Protein AF-A0A358N958-F1 (afdb_monomer_lite)

Secondary structure (DSSP, 8-state):
-----TTS-----S--SEEEEEE---SSSS---S-EETTEE--TTSEEEEEEPTT----------GGGG--S----

Sequence (76 aa):
MAKSDLDGRFRIKNLPVRKHIFRVWHERLGFLRSVPLGQHSTDPTGRVEITIERGMNQWKTAHLGPDLFLHHTDNA

pLDDT: mean 84.6, std 12.07, range [40.47, 96.94]

Radius of gyration: 13.92 Å; chains: 1; bounding box: 42×25×35 Å

Structure (mmCIF, N/CA/C/O backbone):
data_AF-A0A358N958-F1
#
_entry.id   AF-A0A358N958-F1
#
loop_
_atom_site.group_PDB
_atom_site.id
_atom_site.type_symbol
_atom_site.label_atom_id
_atom_site.label_alt_id
_atom_site.label_comp_id
_atom_site.label_asym_id
_atom_site.label_entity_id
_atom_site.label_seq_id
_atom_site.pdbx_PDB_ins_code
_atom_site.Cartn_x
_atom_site.Cartn_y
_atom_site.Cartn_z
_atom_site.occupancy
_atom_site.B_iso_or_equiv
_atom_site.auth_seq_id
_atom_site.auth_comp_id
_atom_site.auth_asym_id
_atom_site.auth_atom_id
_atom_site.pdbx_PDB_model_num
ATOM 1 N N . MET A 1 1 ? 5.421 -4.609 9.459 1.00 76.44 1 MET A N 1
ATOM 2 C CA . MET A 1 1 ? 5.492 -4.629 7.981 1.00 76.44 1 MET A CA 1
ATOM 3 C C . MET A 1 1 ? 4.496 -5.666 7.485 1.00 76.44 1 MET A C 1
ATOM 5 O O . MET A 1 1 ? 4.384 -6.699 8.130 1.00 76.44 1 MET A O 1
ATOM 9 N N . ALA A 1 2 ? 3.746 -5.381 6.421 1.00 86.56 2 ALA A N 1
ATOM 10 C CA . ALA A 1 2 ? 2.893 -6.367 5.756 1.00 86.56 2 ALA A CA 1
ATOM 11 C C . ALA A 1 2 ? 3.510 -6.695 4.394 1.00 86.56 2 ALA A C 1
ATOM 13 O O . ALA A 1 2 ? 3.984 -5.782 3.720 1.00 86.56 2 ALA A O 1
ATOM 14 N N . LYS A 1 3 ? 3.536 -7.978 4.026 1.00 89.56 3 LYS A N 1
ATOM 15 C CA . LYS A 1 3 ? 4.020 -8.462 2.729 1.00 89.56 3 LYS A CA 1
ATOM 16 C C . LYS A 1 3 ? 2.820 -8.943 1.921 1.00 89.56 3 LYS A C 1
ATOM 18 O O . LYS A 1 3 ? 1.916 -9.551 2.497 1.00 89.56 3 LYS A O 1
ATOM 23 N N . SER A 1 4 ? 2.813 -8.649 0.627 1.00 89.69 4 SER A N 1
ATOM 24 C CA . SER A 1 4 ? 1.827 -9.219 -0.283 1.00 89.69 4 SER A CA 1
ATOM 25 C C . SER A 1 4 ? 2.041 -10.723 -0.461 1.00 89.69 4 SER A C 1
ATOM 27 O O . SER A 1 4 ? 3.177 -11.199 -0.417 1.00 89.69 4 SER A O 1
ATOM 29 N N . ASP A 1 5 ? 0.953 -11.460 -0.651 1.00 92.06 5 ASP A N 1
ATOM 30 C CA . ASP A 1 5 ? 0.980 -12.857 -1.080 1.00 92.06 5 ASP A CA 1
ATOM 31 C C . ASP A 1 5 ? 1.293 -12.989 -2.585 1.00 92.06 5 ASP A C 1
ATOM 33 O O . ASP A 1 5 ? 1.604 -12.004 -3.262 1.00 92.06 5 ASP A O 1
ATOM 37 N N . LEU A 1 6 ? 1.237 -14.222 -3.103 1.00 90.88 6 LEU A N 1
ATOM 38 C CA . LEU A 1 6 ? 1.483 -14.530 -4.518 1.00 90.88 6 LEU A CA 1
ATOM 39 C C . LEU A 1 6 ? 0.498 -13.824 -5.463 1.00 90.88 6 LEU A C 1
ATOM 41 O O . LEU A 1 6 ? 0.858 -13.534 -6.600 1.00 90.88 6 LEU A O 1
ATOM 45 N N . ASP A 1 7 ? -0.702 -13.498 -4.975 1.00 89.12 7 ASP A N 1
ATOM 46 C CA . ASP A 1 7 ? -1.738 -12.783 -5.724 1.00 89.12 7 ASP A CA 1
ATOM 47 C C . ASP A 1 7 ? -1.611 -11.254 -5.569 1.00 89.12 7 ASP A C 1
ATOM 49 O O . ASP A 1 7 ? -2.475 -10.497 -6.019 1.00 89.12 7 ASP A O 1
ATOM 53 N N . GLY A 1 8 ? -0.561 -10.771 -4.894 1.00 88.12 8 GLY A N 1
ATOM 54 C CA . GLY A 1 8 ? -0.330 -9.350 -4.650 1.00 88.12 8 GLY A CA 1
ATOM 55 C C . GLY A 1 8 ? -1.185 -8.754 -3.526 1.00 88.12 8 GLY A C 1
ATOM 56 O O . GLY A 1 8 ? -1.173 -7.535 -3.333 1.00 88.12 8 GLY A O 1
ATOM 57 N N . ARG A 1 9 ? -1.912 -9.570 -2.753 1.00 91.44 9 ARG A N 1
ATOM 58 C CA . ARG A 1 9 ? -2.829 -9.108 -1.702 1.00 91.44 9 ARG A CA 1
ATOM 59 C C . ARG A 1 9 ? -2.134 -9.051 -0.348 1.00 91.44 9 ARG A C 1
ATOM 61 O O . ARG A 1 9 ? -1.344 -9.917 0.006 1.00 91.44 9 ARG A O 1
ATOM 68 N N . PHE A 1 10 ? -2.468 -8.048 0.459 1.00 91.56 10 PHE A N 1
ATOM 69 C CA . PHE A 1 10 ? -2.034 -7.967 1.853 1.00 91.56 10 PHE A CA 1
ATOM 70 C C . PHE A 1 10 ? -3.177 -7.493 2.749 1.00 91.56 10 PHE A C 1
ATOM 72 O O . PHE A 1 10 ? -4.123 -6.841 2.303 1.00 91.56 10 PHE A O 1
ATOM 79 N N . ARG A 1 11 ? -3.080 -7.796 4.046 1.00 92.19 11 ARG A N 1
ATOM 80 C CA . ARG A 1 11 ? -4.023 -7.314 5.059 1.00 92.19 11 ARG A CA 1
ATOM 81 C C . ARG A 1 11 ? -3.280 -6.845 6.299 1.00 92.19 11 ARG A C 1
ATOM 83 O O . ARG A 1 11 ? -2.464 -7.576 6.851 1.00 92.19 11 ARG A O 1
ATOM 90 N N . ILE A 1 12 ? -3.637 -5.658 6.782 1.00 91.31 12 ILE A N 1
ATOM 91 C CA . ILE A 1 12 ? -3.207 -5.149 8.087 1.00 91.31 12 ILE A CA 1
ATOM 92 C C . ILE A 1 12 ? -4.422 -5.185 9.014 1.00 91.31 12 ILE A C 1
ATOM 94 O O . ILE A 1 12 ? -5.459 -4.601 8.706 1.00 91.31 12 ILE A O 1
ATOM 98 N N . LYS A 1 13 ? -4.331 -5.931 10.119 1.00 90.75 13 LYS A N 1
ATOM 99 C CA . LYS A 1 13 ? -5.414 -6.045 11.110 1.00 90.75 13 LYS A CA 1
ATOM 100 C C . LYS A 1 13 ? -5.264 -4.972 12.189 1.00 90.75 13 LYS A C 1
ATOM 102 O O . LYS A 1 13 ? -4.154 -4.520 12.452 1.00 90.75 13 LYS A O 1
ATOM 107 N N . ASN A 1 14 ? -6.379 -4.627 12.834 1.00 91.00 14 ASN A N 1
ATOM 108 C CA . ASN A 1 14 ? -6.433 -3.748 14.011 1.00 91.00 14 ASN A CA 1
ATOM 109 C C . ASN A 1 14 ? -5.774 -2.378 13.793 1.00 91.00 14 ASN A C 1
ATOM 111 O O . ASN A 1 14 ? -5.141 -1.829 14.693 1.00 91.00 14 ASN A O 1
ATOM 115 N N . LEU A 1 15 ? -5.901 -1.836 12.584 1.00 91.94 15 LEU A N 1
ATOM 116 C CA . LEU A 1 15 ? -5.354 -0.531 12.266 1.00 91.94 15 LEU A CA 1
ATOM 117 C C . LEU A 1 15 ? -6.209 0.565 12.939 1.00 91.94 15 LEU A C 1
ATOM 119 O O . LEU A 1 15 ? -7.426 0.575 12.738 1.00 91.94 15 LEU A O 1
ATOM 123 N N . PRO A 1 16 ? -5.621 1.478 13.735 1.00 94.69 16 PRO A N 1
ATOM 124 C CA . PRO A 1 16 ? -6.385 2.533 14.396 1.00 94.69 16 PRO A CA 1
ATOM 125 C C . PRO A 1 16 ? -7.108 3.447 13.402 1.00 94.69 16 PRO A C 1
ATOM 127 O O . PRO A 1 16 ? -6.550 3.779 12.357 1.00 94.69 16 PRO A O 1
ATOM 130 N N . VAL A 1 17 ? -8.304 3.919 13.758 1.00 96.44 17 VAL A N 1
ATOM 131 C CA . VAL A 1 17 ? -9.027 4.943 12.985 1.00 96.44 17 VAL A CA 1
ATOM 132 C C . VAL A 1 17 ? -8.291 6.271 13.133 1.00 96.44 17 VAL A C 1
ATOM 134 O O . VAL A 1 17 ? -8.380 6.911 14.179 1.00 96.44 17 VAL A O 1
ATOM 137 N N . ARG A 1 18 ? -7.505 6.639 12.120 1.00 96.38 18 ARG A N 1
ATOM 138 C CA . ARG A 1 18 ? -6.772 7.907 12.011 1.00 96.38 18 ARG A CA 1
ATOM 139 C C . ARG A 1 18 ? -6.083 8.001 10.652 1.00 96.38 18 ARG A C 1
ATOM 141 O O . ARG A 1 18 ? -6.144 7.088 9.832 1.00 96.38 18 ARG A O 1
ATOM 148 N N . LYS A 1 19 ? -5.369 9.103 10.454 1.00 96.94 19 LYS A N 1
ATOM 149 C CA . LYS A 1 19 ? -4.420 9.289 9.363 1.00 96.94 19 LYS A CA 1
ATOM 150 C C . LYS A 1 19 ? -3.158 8.450 9.587 1.00 96.94 19 LYS A C 1
ATOM 152 O O . LYS A 1 19 ? -2.569 8.487 10.674 1.00 96.94 19 LYS A O 1
ATOM 157 N N . HIS A 1 20 ? -2.746 7.718 8.558 1.00 94.75 20 HIS A N 1
ATOM 158 C CA . HIS A 1 20 ? -1.523 6.917 8.537 1.00 94.75 20 HIS A CA 1
ATOM 159 C C . HIS A 1 20 ? -0.666 7.282 7.335 1.00 94.75 20 HIS A C 1
ATOM 161 O O . HIS A 1 20 ? -1.181 7.594 6.265 1.00 94.75 20 HIS A O 1
ATOM 167 N N . ILE A 1 21 ? 0.648 7.175 7.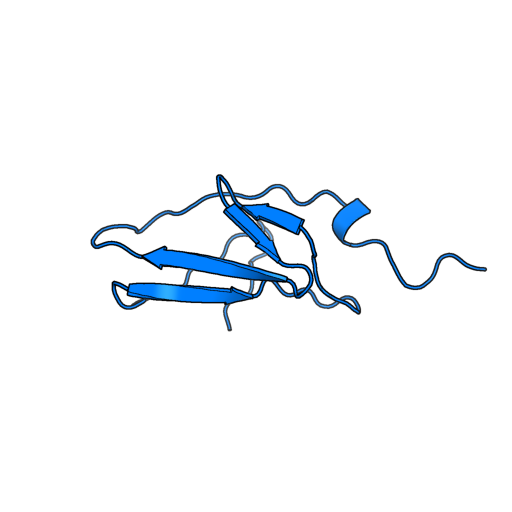513 1.00 95.19 21 ILE A N 1
ATOM 168 C CA . ILE A 1 21 ? 1.610 7.249 6.418 1.00 95.19 21 ILE A CA 1
ATOM 169 C C . ILE A 1 21 ? 2.067 5.825 6.130 1.00 95.19 21 ILE A C 1
ATOM 171 O O . ILE A 1 21 ? 2.689 5.179 6.976 1.00 95.19 21 ILE A O 1
ATOM 175 N N . PHE A 1 22 ? 1.759 5.341 4.934 1.00 92.19 22 PHE A N 1
ATOM 176 C CA . PHE A 1 22 ? 2.240 4.063 4.434 1.00 92.19 22 PHE A CA 1
ATOM 177 C C . PHE A 1 22 ? 3.407 4.285 3.493 1.00 92.19 22 PHE A C 1
ATOM 179 O O . PHE A 1 22 ? 3.489 5.302 2.811 1.00 92.19 22 PHE A O 1
ATOM 186 N N . ARG A 1 23 ? 4.305 3.306 3.436 1.00 91.00 23 ARG A N 1
ATOM 187 C CA . ARG A 1 23 ? 5.375 3.265 2.449 1.00 91.00 23 ARG A CA 1
ATOM 188 C C . ARG A 1 23 ? 5.242 1.993 1.635 1.00 91.00 23 ARG A C 1
ATOM 190 O O . ARG A 1 23 ? 5.233 0.909 2.217 1.00 91.00 23 ARG A O 1
ATOM 197 N N . VAL A 1 24 ? 5.169 2.133 0.318 1.00 86.62 24 VAL A N 1
ATOM 198 C CA . VAL A 1 24 ? 5.235 0.988 -0.592 1.00 86.62 24 VAL A CA 1
ATOM 199 C C . VAL A 1 24 ? 6.706 0.628 -0.780 1.00 86.62 24 VAL A C 1
ATOM 201 O O . VAL A 1 24 ? 7.535 1.488 -1.079 1.00 86.62 24 VAL A O 1
ATOM 204 N N . TRP A 1 25 ? 7.039 -0.636 -0.548 1.00 84.19 25 TRP A N 1
ATOM 205 C CA . TRP A 1 25 ? 8.402 -1.152 -0.616 1.00 84.19 25 TRP A CA 1
ATOM 206 C C . TRP A 1 25 ? 8.442 -2.431 -1.453 1.00 84.19 25 TRP A C 1
ATOM 208 O O . TRP A 1 25 ? 7.468 -3.182 -1.484 1.00 84.19 25 TRP A O 1
ATOM 218 N N . HIS A 1 26 ? 9.573 -2.670 -2.110 1.00 83.94 26 HIS A N 1
ATOM 219 C CA . HIS A 1 26 ? 9.868 -3.868 -2.890 1.00 83.94 26 HIS A CA 1
ATOM 220 C C . HIS A 1 26 ? 11.332 -4.269 -2.678 1.00 83.94 26 HIS A C 1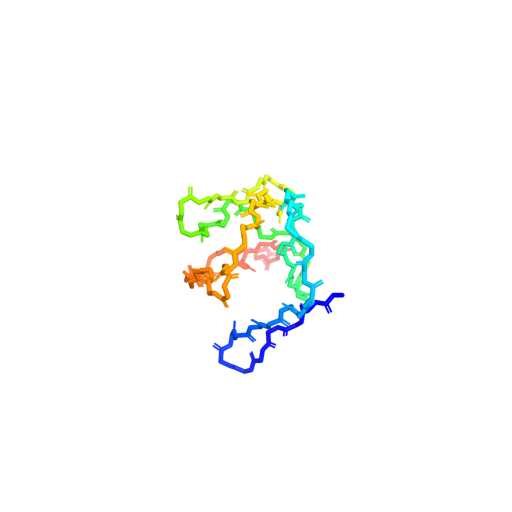
ATOM 222 O O . HIS A 1 26 ? 12.146 -3.455 -2.254 1.00 83.94 26 HIS A O 1
ATOM 228 N N . GLU A 1 27 ? 11.666 -5.521 -2.993 1.00 82.69 27 GLU A N 1
ATOM 229 C CA . GLU A 1 27 ? 13.004 -6.087 -2.756 1.00 82.69 27 GLU A CA 1
ATOM 230 C C . GLU A 1 27 ? 14.085 -5.556 -3.720 1.00 82.69 27 GLU A C 1
ATOM 232 O O . GLU A 1 27 ? 15.272 -5.679 -3.426 1.00 82.69 27 GLU A O 1
ATOM 237 N N . ARG A 1 28 ? 13.712 -4.942 -4.856 1.00 80.69 28 ARG A N 1
ATOM 238 C CA . ARG A 1 28 ? 14.701 -4.310 -5.755 1.00 80.69 28 ARG A CA 1
ATOM 239 C C . ARG A 1 28 ? 15.203 -2.992 -5.153 1.00 80.69 28 ARG A C 1
ATOM 241 O O . ARG A 1 28 ? 14.499 -2.348 -4.382 1.00 80.69 28 ARG A O 1
ATOM 248 N N . LEU A 1 29 ? 16.409 -2.575 -5.535 1.00 77.81 29 LEU A N 1
ATOM 249 C CA . LEU A 1 29 ? 16.981 -1.303 -5.091 1.00 77.81 29 LEU A CA 1
ATOM 250 C C . LEU A 1 29 ? 16.089 -0.122 -5.508 1.00 77.81 29 LEU A C 1
ATOM 252 O O . LEU A 1 29 ? 15.655 -0.043 -6.654 1.00 77.81 29 LEU A O 1
ATOM 256 N N . GLY A 1 30 ? 15.858 0.809 -4.579 1.00 74.50 30 GLY A N 1
ATOM 257 C CA . GLY A 1 30 ? 15.084 2.029 -4.820 1.00 74.50 30 GLY A CA 1
ATOM 258 C C . GLY A 1 30 ? 13.704 2.050 -4.157 1.00 74.50 30 GLY A C 1
ATOM 259 O O . GLY A 1 30 ? 13.399 1.260 -3.265 1.00 74.50 30 GLY A O 1
ATOM 260 N N . PHE A 1 31 ? 12.894 3.036 -4.547 1.00 77.88 31 PHE A N 1
ATOM 261 C CA . PHE A 1 31 ? 11.503 3.186 -4.112 1.00 77.88 31 PHE A CA 1
ATOM 262 C C . PHE A 1 31 ? 10.600 3.213 -5.336 1.00 77.88 31 PHE A C 1
ATOM 264 O O . PHE A 1 31 ? 10.974 3.810 -6.346 1.00 77.88 31 PHE A O 1
ATOM 271 N N . LEU A 1 32 ? 9.382 2.687 -5.203 1.00 84.19 32 LEU A N 1
ATOM 272 C CA . LEU A 1 32 ? 8.343 2.918 -6.202 1.00 84.19 32 LEU A CA 1
ATOM 273 C C . LEU A 1 32 ? 7.789 4.336 -6.021 1.00 84.19 32 LEU A C 1
ATOM 275 O O . LEU A 1 32 ? 7.045 4.626 -5.076 1.00 84.19 32 LEU A O 1
ATOM 279 N N . ARG A 1 33 ? 8.211 5.235 -6.908 1.00 83.31 33 ARG A N 1
ATOM 280 C CA . ARG A 1 33 ? 7.818 6.650 -6.919 1.00 83.31 33 AR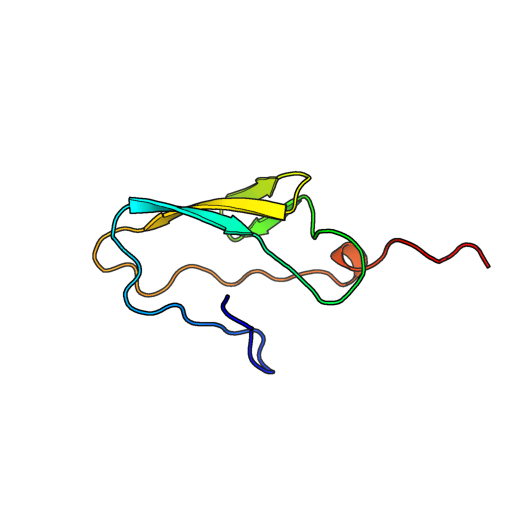G A CA 1
ATOM 281 C C . ARG A 1 33 ? 6.550 6.825 -7.747 1.00 83.31 33 ARG A C 1
ATOM 283 O O . ARG A 1 33 ? 6.379 6.121 -8.737 1.00 83.31 33 ARG A O 1
ATOM 290 N N . SER A 1 34 ? 5.701 7.779 -7.368 1.00 84.75 34 SER A N 1
ATOM 291 C CA . SER A 1 34 ? 4.510 8.157 -8.143 1.00 84.75 34 SER A CA 1
ATOM 292 C C . SER A 1 34 ? 3.561 6.990 -8.447 1.00 84.75 34 SER A C 1
ATOM 294 O O . SER A 1 34 ? 2.912 6.963 -9.490 1.00 84.75 34 SER A O 1
ATOM 296 N N . VAL A 1 35 ? 3.481 6.011 -7.543 1.00 87.25 35 VAL A N 1
ATOM 297 C CA . VAL A 1 35 ? 2.630 4.832 -7.707 1.00 87.25 35 VAL A CA 1
ATOM 298 C C . VAL A 1 35 ? 1.169 5.232 -7.543 1.00 87.25 35 VAL A C 1
ATOM 300 O O . VAL A 1 35 ? 0.804 5.666 -6.447 1.00 87.25 35 VAL A O 1
ATOM 303 N N . PRO A 1 36 ? 0.309 5.024 -8.556 1.00 87.50 36 PRO A N 1
ATOM 304 C CA . PRO A 1 36 ? -1.115 5.285 -8.425 1.00 87.50 36 PRO A CA 1
ATOM 305 C C . PRO A 1 36 ? -1.768 4.249 -7.498 1.00 87.50 36 PRO A C 1
ATOM 307 O O . PRO A 1 36 ? -1.738 3.046 -7.750 1.00 87.50 36 PRO A O 1
ATOM 310 N N . LEU A 1 37 ? -2.395 4.724 -6.423 1.00 86.69 37 LEU A N 1
ATOM 311 C CA . LEU A 1 37 ? -3.106 3.935 -5.417 1.00 86.69 37 LEU A CA 1
ATOM 312 C C . LEU A 1 37 ? -4.552 4.446 -5.289 1.00 86.69 37 LEU A C 1
ATOM 314 O O . LEU A 1 37 ? -4.926 5.145 -4.342 1.00 86.69 37 LEU A O 1
ATOM 318 N N . GLY A 1 38 ? -5.382 4.122 -6.282 1.00 84.06 38 GLY A N 1
ATOM 319 C CA . GLY A 1 38 ? -6.733 4.671 -6.394 1.00 84.06 38 GLY A CA 1
ATOM 320 C C . GLY A 1 38 ? -6.697 6.170 -6.702 1.00 84.06 38 GLY A C 1
ATOM 321 O O . GLY A 1 38 ? -6.182 6.567 -7.738 1.00 84.06 38 GLY A O 1
ATOM 322 N N . GLN A 1 39 ? -7.248 6.995 -5.808 1.00 85.25 39 GLN A N 1
ATOM 323 C CA . GLN A 1 39 ? -7.202 8.463 -5.924 1.00 85.25 39 GLN A CA 1
ATOM 324 C C . GLN A 1 39 ? -5.920 9.076 -5.335 1.00 85.25 39 GLN A C 1
ATOM 326 O O . GLN A 1 39 ? -5.712 10.281 -5.440 1.00 85.25 39 GLN A O 1
ATOM 331 N N . HIS A 1 40 ? -5.071 8.263 -4.704 1.00 89.56 40 HIS A N 1
ATOM 332 C CA . HIS A 1 40 ? -3.811 8.708 -4.121 1.00 89.56 40 HIS A CA 1
ATOM 333 C C . HIS A 1 40 ? -2.637 8.326 -5.021 1.00 89.56 40 HIS A C 1
ATOM 335 O O . HIS A 1 40 ? -2.742 7.417 -5.842 1.00 89.56 40 HIS A O 1
ATOM 341 N N . SER A 1 41 ? -1.498 8.981 -4.825 1.00 90.81 41 SER A N 1
ATOM 342 C CA . SER A 1 41 ? -0.226 8.570 -5.415 1.00 90.81 41 SER A CA 1
ATOM 343 C C . SER A 1 41 ? 0.876 8.623 -4.364 1.00 90.81 41 SER A C 1
ATOM 345 O O . SER A 1 41 ? 0.774 9.399 -3.408 1.00 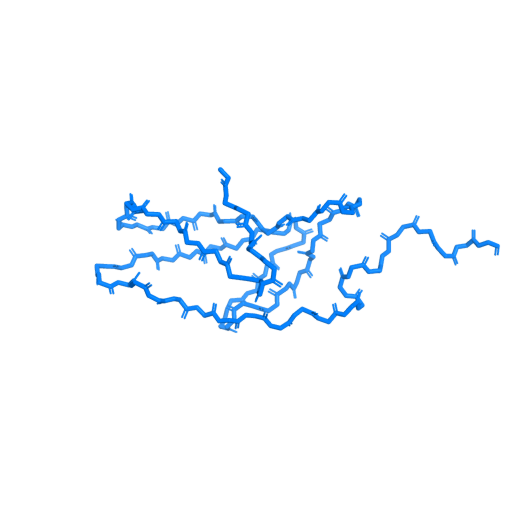90.81 41 SER A O 1
ATOM 347 N N . THR A 1 42 ? 1.903 7.784 -4.502 1.00 91.25 42 THR A N 1
ATOM 348 C CA . THR A 1 42 ? 3.076 7.887 -3.630 1.00 91.25 42 THR A CA 1
ATOM 349 C C . THR A 1 42 ? 3.910 9.118 -3.968 1.00 91.25 42 THR A C 1
ATOM 351 O O . T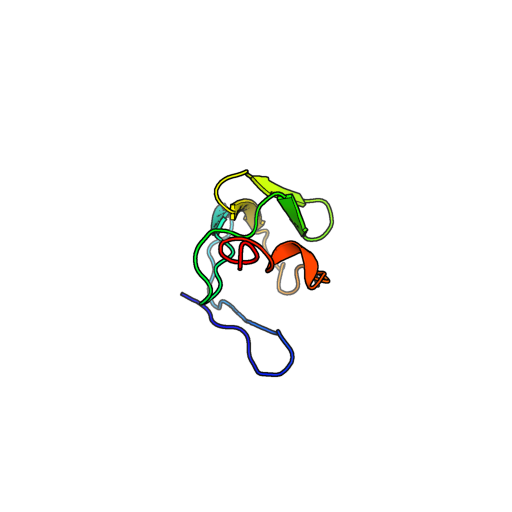HR A 1 42 ? 4.035 9.525 -5.122 1.00 91.25 42 THR A O 1
ATOM 354 N N . ASP A 1 43 ? 4.529 9.701 -2.948 1.00 91.50 43 ASP A N 1
ATOM 355 C CA . ASP A 1 43 ? 5.527 10.749 -3.102 1.00 91.50 43 ASP A CA 1
ATOM 356 C C . ASP A 1 43 ? 6.834 10.199 -3.734 1.00 91.50 43 ASP A C 1
ATOM 358 O O . ASP A 1 43 ? 7.001 8.981 -3.898 1.00 91.50 43 ASP A O 1
ATOM 362 N N . PRO A 1 44 ? 7.819 11.058 -4.062 1.00 87.50 44 PRO A N 1
ATOM 363 C CA . PRO A 1 44 ? 9.112 10.623 -4.603 1.00 87.50 44 PRO A CA 1
ATOM 364 C C . PRO A 1 44 ? 9.920 9.675 -3.695 1.00 87.50 44 PRO A C 1
ATOM 366 O O . PRO A 1 44 ? 10.923 9.106 -4.126 1.00 87.50 44 PRO A O 1
ATOM 369 N N . THR A 1 45 ? 9.513 9.496 -2.435 1.00 86.25 45 THR A N 1
ATOM 370 C CA . THR A 1 45 ? 10.127 8.584 -1.457 1.00 86.25 45 THR A CA 1
ATOM 371 C C . THR A 1 45 ? 9.338 7.282 -1.260 1.00 86.25 45 THR A C 1
ATOM 373 O O . THR A 1 45 ? 9.734 6.436 -0.441 1.00 86.25 45 THR A O 1
ATOM 376 N N . GLY A 1 46 ? 8.245 7.108 -2.013 1.00 88.75 46 GLY A N 1
ATOM 377 C CA . GLY A 1 46 ? 7.356 5.951 -1.973 1.00 88.75 46 GLY A CA 1
ATOM 378 C C . GLY A 1 46 ? 6.325 5.989 -0.843 1.00 88.75 46 GLY A C 1
ATOM 379 O O . GLY A 1 46 ? 5.790 4.937 -0.482 1.00 88.75 46 GLY A O 1
ATOM 380 N N . ARG A 1 47 ? 6.068 7.154 -0.233 1.00 93.38 47 ARG A N 1
ATOM 381 C CA . ARG A 1 47 ? 5.098 7.301 0.862 1.00 93.38 47 ARG A CA 1
ATOM 382 C C . ARG A 1 47 ? 3.751 7.806 0.370 1.00 93.38 47 ARG A C 1
ATOM 384 O O . ARG A 1 47 ? 3.685 8.633 -0.525 1.00 93.38 47 ARG A O 1
ATOM 391 N N . VAL A 1 48 ? 2.682 7.337 0.996 1.00 93.00 48 VAL A N 1
ATOM 392 C CA . VAL A 1 48 ? 1.310 7.781 0.748 1.00 93.00 48 VAL A CA 1
ATOM 393 C C . VAL A 1 48 ? 0.600 7.981 2.076 1.00 93.00 48 VAL A C 1
ATOM 395 O O . VAL A 1 48 ? 0.778 7.212 3.023 1.00 93.00 48 VAL A O 1
ATOM 398 N N . GLU A 1 49 ? -0.211 9.023 2.147 1.00 94.88 49 GLU A N 1
ATOM 399 C CA . GLU A 1 49 ? -1.044 9.302 3.301 1.00 94.88 49 GLU A CA 1
ATOM 400 C C . GLU A 1 49 ? -2.460 8.776 3.064 1.00 94.88 49 GLU A C 1
ATOM 402 O O . GLU A 1 49 ? -3.072 9.056 2.034 1.00 94.88 49 GLU A O 1
ATOM 407 N N . ILE A 1 50 ? -2.972 7.994 4.014 1.00 92.06 50 ILE A N 1
ATOM 408 C CA . ILE A 1 50 ? -4.298 7.380 3.936 1.00 92.06 50 ILE A CA 1
ATOM 409 C C . ILE A 1 50 ? -5.023 7.622 5.256 1.00 92.06 50 ILE A C 1
ATOM 411 O O . ILE A 1 50 ? -4.513 7.300 6.334 1.00 92.06 50 ILE A O 1
ATOM 415 N N . THR A 1 51 ? -6.235 8.162 5.173 1.00 94.00 51 THR A N 1
ATOM 416 C CA . THR A 1 51 ? -7.149 8.254 6.314 1.00 94.00 51 THR A CA 1
ATOM 417 C C . THR A 1 51 ? -7.936 6.961 6.426 1.00 94.00 51 THR A C 1
ATOM 419 O O . THR A 1 51 ? -8.595 6.545 5.480 1.00 94.00 51 THR A O 1
ATOM 422 N N . ILE A 1 52 ? -7.849 6.319 7.587 1.00 93.38 52 ILE A N 1
ATOM 423 C CA . ILE A 1 52 ? -8.557 5.076 7.870 1.00 93.38 52 ILE A CA 1
ATOM 424 C C . ILE A 1 52 ? -9.766 5.415 8.712 1.00 93.38 52 ILE A C 1
ATOM 426 O O . ILE A 1 52 ? -9.631 5.896 9.838 1.00 93.38 52 ILE A O 1
ATOM 430 N N . GLU A 1 53 ? -10.936 5.148 8.153 1.00 94.00 53 GLU A N 1
ATOM 431 C CA . GLU A 1 53 ? -12.221 5.420 8.778 1.00 94.00 53 GLU A CA 1
ATOM 432 C C . GLU A 1 53 ? -12.801 4.164 9.433 1.00 94.00 53 GLU A C 1
ATOM 434 O O . GLU A 1 53 ? -12.418 3.024 9.145 1.00 94.00 53 GLU A O 1
ATOM 439 N N . ARG A 1 54 ? -13.760 4.360 10.340 1.00 94.94 54 ARG A N 1
ATOM 440 C CA . ARG A 1 54 ? -14.481 3.245 10.957 1.00 94.94 54 ARG A CA 1
ATOM 441 C C . ARG A 1 54 ? -15.207 2.446 9.868 1.00 94.94 54 ARG A C 1
ATOM 443 O O . ARG A 1 54 ? -15.987 3.003 9.111 1.00 94.94 54 ARG A O 1
ATOM 450 N N . GLY A 1 55 ? -14.986 1.131 9.832 1.00 91.06 55 GLY A N 1
ATOM 451 C CA . GLY A 1 55 ? -15.628 0.232 8.863 1.00 91.06 55 GLY A CA 1
ATOM 452 C C . GLY A 1 55 ? -14.895 0.101 7.523 1.00 91.06 55 GLY A C 1
ATOM 453 O O . GLY A 1 55 ? -15.304 -0.709 6.691 1.00 91.06 55 GLY A O 1
ATOM 454 N N . MET A 1 56 ? -13.780 0.814 7.330 1.00 90.38 56 MET A N 1
ATOM 455 C CA . MET A 1 56 ? -12.946 0.728 6.130 1.00 90.38 56 MET A CA 1
ATOM 456 C C . MET A 1 56 ? -12.117 -0.569 6.111 1.00 90.38 56 MET A C 1
ATOM 458 O O . MET A 1 56 ? -10.928 -0.591 6.417 1.00 90.38 56 MET A O 1
ATOM 462 N N . ASN A 1 57 ? -12.770 -1.681 5.768 1.00 87.94 57 ASN A N 1
ATOM 463 C CA . ASN A 1 57 ? -12.155 -3.016 5.724 1.00 87.94 57 ASN A CA 1
ATOM 464 C C . ASN A 1 57 ? -11.588 -3.389 4.348 1.00 87.94 57 ASN A C 1
ATOM 466 O O . ASN A 1 57 ? -10.864 -4.377 4.222 1.00 87.94 57 ASN A O 1
ATOM 470 N N . GLN A 1 58 ? -11.930 -2.612 3.324 1.00 87.25 58 GLN A N 1
ATOM 471 C CA . GLN A 1 58 ? -11.383 -2.715 1.981 1.00 87.25 58 GLN A CA 1
ATOM 472 C C . GLN A 1 58 ? -10.917 -1.334 1.551 1.00 87.25 58 GLN A C 1
ATOM 474 O O . GLN A 1 58 ? -11.609 -0.343 1.781 1.00 87.25 58 GLN A O 1
ATOM 479 N N . TRP A 1 59 ? -9.740 -1.278 0.935 1.00 85.12 59 TRP A N 1
ATOM 480 C CA . TRP A 1 59 ? -9.228 -0.039 0.372 1.00 85.12 59 TRP A CA 1
ATOM 481 C C . TRP A 1 59 ? -9.319 -0.066 -1.150 1.00 85.12 59 TRP A C 1
ATOM 483 O O . TRP A 1 59 ? -10.399 0.163 -1.694 1.00 85.12 59 TRP A O 1
ATOM 493 N N . LYS A 1 60 ? -8.209 -0.335 -1.843 1.00 84.31 60 LYS A N 1
ATOM 494 C CA . LYS A 1 60 ? -8.125 -0.341 -3.304 1.00 84.31 60 LYS A CA 1
ATOM 495 C C . LYS A 1 60 ? -7.095 -1.355 -3.792 1.00 84.31 60 LYS A C 1
ATOM 497 O O . LYS A 1 60 ? -6.213 -1.769 -3.045 1.00 84.31 60 LYS A O 1
ATOM 502 N N . THR A 1 61 ? -7.227 -1.713 -5.064 1.00 84.75 61 THR A N 1
ATOM 503 C CA . THR A 1 61 ? -6.217 -2.454 -5.824 1.00 84.75 61 THR A CA 1
ATOM 504 C C . THR A 1 61 ? -5.439 -1.456 -6.671 1.00 84.75 61 THR A C 1
ATOM 506 O O . THR A 1 61 ? -6.042 -0.551 -7.249 1.00 84.75 61 THR A O 1
ATOM 509 N N . ALA A 1 62 ? -4.122 -1.617 -6.740 1.00 84.56 62 ALA A N 1
ATOM 510 C CA . ALA A 1 62 ? -3.251 -0.839 -7.609 1.00 84.56 62 ALA A CA 1
ATOM 511 C C . ALA A 1 62 ? -2.585 -1.774 -8.614 1.00 84.56 62 ALA A C 1
ATOM 513 O O . ALA A 1 62 ? -2.089 -2.833 -8.233 1.00 84.56 62 ALA A O 1
ATOM 514 N N . HIS A 1 63 ? -2.586 -1.383 -9.886 1.00 85.00 63 HIS A N 1
ATOM 515 C CA . HIS A 1 63 ? -1.872 -2.109 -10.925 1.00 85.00 63 HIS A CA 1
ATOM 516 C C . HIS A 1 63 ? -0.518 -1.439 -11.137 1.00 85.00 63 HIS A C 1
ATOM 518 O O . HIS A 1 63 ? -0.453 -0.264 -11.498 1.00 85.00 63 HIS A O 1
ATOM 524 N N . LEU A 1 64 ? 0.553 -2.172 -10.844 1.00 83.88 64 LEU A N 1
ATOM 525 C CA . LEU A 1 64 ? 1.914 -1.665 -10.931 1.00 83.88 64 LEU A CA 1
ATOM 526 C C . LEU A 1 64 ? 2.514 -2.137 -12.250 1.00 83.88 64 LEU A C 1
ATOM 528 O O . LEU A 1 64 ? 2.755 -3.331 -12.422 1.00 83.88 64 LEU A O 1
ATOM 532 N N . GLY A 1 65 ? 2.723 -1.203 -13.177 1.00 81.94 65 GLY A N 1
ATOM 533 C CA . GLY A 1 65 ? 3.416 -1.494 -14.425 1.00 81.94 65 GLY A CA 1
ATOM 534 C C . GLY A 1 65 ? 4.859 -1.949 -14.159 1.00 81.94 65 GLY A C 1
ATOM 535 O O . GLY A 1 65 ? 5.472 -1.503 -13.183 1.00 81.94 65 GLY A O 1
ATOM 536 N N . PRO A 1 66 ? 5.415 -2.856 -14.982 1.00 80.00 66 PRO A N 1
ATOM 537 C CA . PRO A 1 66 ? 6.783 -3.344 -14.809 1.00 80.00 66 PRO A CA 1
ATOM 538 C C . PRO A 1 66 ? 7.823 -2.216 -14.889 1.00 80.00 66 PRO A C 1
ATOM 540 O O . PRO A 1 66 ? 8.841 -2.286 -14.205 1.00 80.00 66 PRO A O 1
ATOM 543 N N . ASP A 1 67 ? 7.538 -1.161 -15.652 1.00 81.81 67 ASP A N 1
ATOM 544 C CA . ASP A 1 67 ? 8.322 0.070 -15.779 1.00 81.81 67 ASP A CA 1
ATOM 545 C C . ASP A 1 67 ? 8.556 0.782 -14.439 1.00 81.81 67 ASP A C 1
ATOM 547 O O . ASP A 1 67 ? 9.635 1.323 -14.217 1.00 81.81 67 ASP A O 1
ATOM 551 N N . LEU A 1 68 ? 7.619 0.681 -13.488 1.00 79.44 68 LEU A N 1
ATOM 552 C CA . LEU A 1 68 ? 7.788 1.245 -12.142 1.00 79.44 68 LEU A CA 1
ATOM 553 C C . LEU A 1 68 ? 8.903 0.555 -11.338 1.00 79.44 68 LEU A C 1
ATOM 555 O O . LEU A 1 68 ? 9.382 1.109 -10.350 1.00 79.44 68 LEU A O 1
ATOM 559 N N . PHE A 1 69 ? 9.309 -0.652 -11.741 1.00 77.06 69 PHE A N 1
ATOM 560 C CA . PHE A 1 69 ? 10.339 -1.456 -11.079 1.00 77.06 69 PHE A CA 1
ATOM 561 C C . PHE A 1 69 ? 11.676 -1.472 -11.826 1.00 77.06 69 PHE A C 1
ATOM 563 O O . PHE A 1 69 ? 12.619 -2.128 -11.363 1.00 77.06 69 PHE A O 1
ATOM 570 N N . LEU A 1 70 ? 11.752 -0.843 -12.998 1.00 65.56 70 LEU A N 1
ATOM 571 C CA . LEU A 1 70 ? 12.951 -0.773 -13.821 1.00 65.56 70 LEU A CA 1
ATOM 572 C C . LEU A 1 70 ? 13.636 0.564 -13.527 1.00 65.56 70 LEU A C 1
ATOM 574 O O . LEU A 1 70 ? 13.167 1.577 -14.012 1.00 65.56 70 LEU A O 1
ATOM 578 N N . HIS A 1 71 ? 14.676 0.579 -12.676 1.00 62.03 71 HIS A N 1
ATOM 579 C CA . HIS A 1 71 ? 15.862 1.456 -12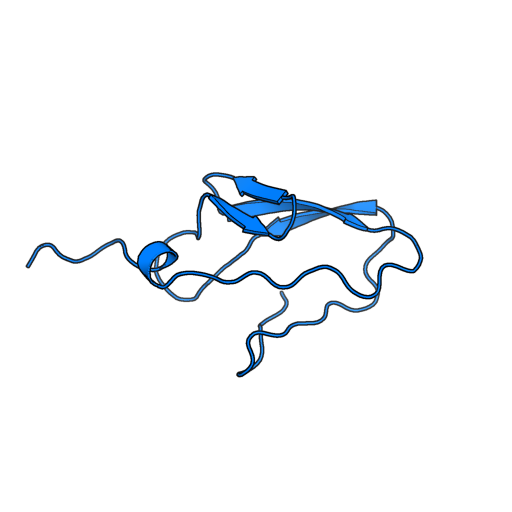.799 1.00 62.03 71 HIS A CA 1
ATOM 580 C C . HIS A 1 71 ? 16.861 1.279 -11.629 1.00 62.03 71 HIS A C 1
ATOM 582 O O . HIS A 1 71 ? 16.639 1.808 -10.542 1.00 62.03 71 HIS A O 1
ATOM 588 N N . HIS A 1 72 ? 17.992 0.594 -11.890 1.00 47.00 72 HIS A N 1
ATOM 589 C CA . HIS A 1 72 ? 19.376 1.072 -11.632 1.00 47.00 72 HIS A CA 1
ATOM 590 C C . HIS A 1 72 ? 20.482 0.194 -12.290 1.00 47.00 72 HIS A C 1
ATOM 592 O O . HIS A 1 72 ? 21.598 0.189 -11.799 1.00 47.00 72 HIS A O 1
ATOM 598 N N . THR A 1 73 ? 20.236 -0.524 -13.396 1.00 52.53 73 THR A N 1
ATOM 599 C CA . THR A 1 73 ? 21.305 -1.090 -14.260 1.00 52.53 73 THR A CA 1
ATOM 600 C C . THR A 1 73 ? 20.711 -1.530 -15.603 1.00 52.53 73 THR A C 1
ATOM 602 O O . THR A 1 73 ? 20.237 -2.651 -15.695 1.00 52.53 73 THR A O 1
ATOM 605 N N . ASP A 1 74 ? 20.730 -0.660 -16.613 1.00 49.38 74 ASP A N 1
ATOM 606 C CA . ASP A 1 74 ? 20.704 -1.038 -18.043 1.00 49.38 74 ASP A CA 1
ATOM 607 C C . ASP A 1 74 ? 21.685 -0.124 -18.811 1.00 49.38 74 ASP A C 1
ATOM 609 O O . ASP A 1 74 ? 21.394 0.400 -19.878 1.00 49.38 74 ASP A O 1
ATOM 613 N N . ASN A 1 75 ? 22.859 0.111 -18.217 1.00 41.66 75 ASN A N 1
ATOM 614 C CA . ASN A 1 75 ? 24.053 0.521 -18.954 1.00 41.66 75 ASN A CA 1
ATOM 615 C C . ASN A 1 75 ? 25.007 -0.676 -18.896 1.00 41.66 75 ASN A C 1
ATOM 617 O O . ASN A 1 75 ? 25.805 -0.783 -17.962 1.00 41.66 75 ASN A O 1
ATOM 621 N N . ALA A 1 76 ? 24.829 -1.606 -19.832 1.00 40.47 76 ALA A N 1
ATOM 622 C CA . ALA A 1 76 ? 25.866 -2.545 -20.248 1.00 40.47 76 ALA A CA 1
ATOM 623 C C . ALA A 1 76 ? 26.590 -1.952 -21.461 1.00 40.47 76 ALA A C 1
ATOM 625 O O . ALA A 1 76 ? 25.899 -1.298 -22.278 1.00 40.47 76 ALA A O 1
#

Foldseek 3Di:
DWDADPVRDTADPPDDQAKDKDADDDPAPAGQDQFDQPPWGAHRRRITIDGHHPPPRDGGDGDDDVVSRDDDDPPD